Protein AF-A0A940DUI5-F1 (afdb_monomer)

Foldseek 3Di:
DPVVVVVVLVVQLVVLVVLCVCVVVVNHPNVVSVVSNVVSVVVVCVVVPPPPPPPDDDD

Secondary structure (DSSP, 8-state):
--HHHHHHHHHHHHHHHHHHHHHHTTSS-HHHHHHHHHHHHHHHHHHH-----------

Mean predicted aligned error: 6.94 Å

Radius of gyration: 16.24 Å; Cα contacts (8 Å, |Δi|>4): 27; chains: 1; bounding box: 42×14×46 Å

Nearest PDB structures (foldseek):
  7tgh-assembly1_T5  TM=5.471E-01  e=7.183E+00  Tetrahymena thermophila

Sequence (59 aa):
MNGYKLLISIILIAVSFILYILSLLEVFPLLLAVPLLFFTTFITVIMFNNHKRFKGFRS

Structure (mmCIF, N/CA/C/O backbone):
data_AF-A0A940DUI5-F1
#
_entry.id   AF-A0A940DUI5-F1
#
loop_
_atom_site.group_PDB
_atom_site.id
_atom_site.type_symbol
_atom_site.label_atom_id
_atom_site.label_alt_id
_atom_site.label_comp_id
_atom_site.label_asym_id
_atom_site.label_entity_id
_atom_site.label_seq_id
_atom_site.pdbx_PDB_ins_code
_atom_site.Cartn_x
_atom_site.Cartn_y
_atom_site.Cartn_z
_atom_site.occupancy
_atom_site.B_iso_or_equiv
_atom_site.auth_seq_id
_atom_site.auth_comp_id
_atom_site.auth_asym_id
_atom_site.auth_atom_id
_atom_site.pdbx_PDB_model_num
ATOM 1 N N . MET A 1 1 ? -6.633 5.948 19.962 1.00 59.16 1 MET A N 1
ATOM 2 C CA . MET A 1 1 ? -5.946 5.162 18.914 1.00 59.16 1 MET A CA 1
ATOM 3 C C . MET A 1 1 ? -4.466 5.442 19.070 1.00 59.16 1 MET A C 1
ATOM 5 O O . MET A 1 1 ? -4.103 6.609 19.054 1.00 59.16 1 MET A O 1
ATOM 9 N N . ASN A 1 2 ? -3.639 4.436 19.351 1.00 71.06 2 ASN A N 1
ATOM 10 C CA . ASN A 1 2 ? -2.227 4.681 19.647 1.00 71.06 2 ASN A CA 1
ATOM 11 C C . ASN A 1 2 ? -1.533 5.262 18.403 1.00 71.06 2 ASN A C 1
ATOM 13 O O . ASN A 1 2 ? -1.661 4.686 17.322 1.00 71.06 2 ASN A O 1
ATOM 17 N N . GLY A 1 3 ? -0.820 6.385 18.546 1.00 81.31 3 GLY A N 1
ATOM 18 C CA . GLY A 1 3 ? -0.261 7.148 17.418 1.00 81.31 3 GLY A CA 1
ATOM 19 C C . GLY A 1 3 ? 0.647 6.337 16.486 1.00 81.31 3 GLY A C 1
ATOM 20 O O . GLY A 1 3 ? 0.658 6.575 15.282 1.00 81.31 3 GLY A O 1
ATOM 21 N N . TYR A 1 4 ? 1.315 5.298 16.998 1.00 86.06 4 TYR A N 1
ATOM 22 C CA . TYR A 1 4 ? 2.131 4.397 16.178 1.00 86.06 4 TYR A CA 1
ATOM 23 C C . TYR A 1 4 ? 1.320 3.648 15.110 1.00 86.06 4 TYR A C 1
ATOM 25 O O . TYR A 1 4 ? 1.818 3.433 14.010 1.00 86.06 4 TYR A O 1
ATOM 33 N N . LYS A 1 5 ? 0.055 3.287 15.382 1.00 85.00 5 LYS A N 1
ATOM 34 C CA . LYS A 1 5 ? -0.803 2.601 14.397 1.00 85.00 5 LYS A CA 1
ATOM 35 C C . LYS A 1 5 ? -1.120 3.510 13.211 1.00 85.00 5 LYS A C 1
ATOM 37 O O . LYS A 1 5 ? -1.225 3.035 12.083 1.00 85.00 5 LYS A O 1
ATOM 42 N N . LEU A 1 6 ? -1.242 4.812 13.473 1.00 85.06 6 LEU A N 1
ATOM 43 C CA . LEU A 1 6 ? -1.475 5.819 12.443 1.00 85.06 6 LEU A CA 1
ATOM 44 C C . LEU A 1 6 ? -0.255 5.983 11.551 1.00 85.06 6 LEU A C 1
ATOM 46 O O . LEU A 1 6 ? -0.380 5.900 10.334 1.00 85.06 6 LEU A O 1
ATOM 50 N N . LEU A 1 7 ? 0.920 6.137 12.164 1.00 90.81 7 LEU A N 1
ATOM 51 C CA . LEU A 1 7 ? 2.183 6.249 11.438 1.00 90.81 7 LEU A CA 1
ATOM 52 C C . LEU A 1 7 ? 2.426 5.036 10.536 1.00 90.81 7 LEU A C 1
ATOM 54 O O . LEU A 1 7 ? 2.712 5.209 9.356 1.00 90.81 7 LEU A O 1
ATOM 58 N N . ILE A 1 8 ? 2.231 3.819 11.053 1.00 91.25 8 ILE A N 1
ATOM 59 C CA . ILE A 1 8 ? 2.393 2.586 10.267 1.00 91.25 8 ILE A CA 1
ATOM 60 C C . ILE A 1 8 ? 1.417 2.551 9.083 1.00 91.25 8 ILE A C 1
ATOM 62 O O . ILE A 1 8 ? 1.824 2.219 7.974 1.00 91.25 8 ILE A O 1
ATOM 66 N N . SER A 1 9 ? 0.152 2.928 9.292 1.00 90.31 9 SER A N 1
ATOM 67 C CA . SER A 1 9 ? -0.859 2.924 8.223 1.00 90.31 9 SER A CA 1
ATOM 68 C C . SER A 1 9 ? -0.524 3.929 7.115 1.00 90.31 9 SER A C 1
ATOM 70 O O . SER A 1 9 ? -0.629 3.607 5.935 1.00 90.31 9 SER A O 1
ATOM 72 N N . ILE A 1 10 ? -0.054 5.126 7.485 1.00 92.25 10 ILE A N 1
ATOM 73 C CA . ILE A 1 10 ? 0.366 6.164 6.530 1.00 92.25 10 ILE A CA 1
ATOM 74 C C . ILE A 1 10 ? 1.572 5.692 5.712 1.00 92.25 10 ILE A C 1
ATOM 76 O O . ILE A 1 10 ? 1.565 5.814 4.489 1.00 92.25 10 ILE A O 1
ATOM 80 N N . ILE A 1 11 ? 2.581 5.114 6.370 1.00 95.19 11 ILE A N 1
ATOM 81 C CA . ILE A 1 11 ? 3.768 4.572 5.694 1.00 95.19 11 ILE A CA 1
ATOM 82 C C . ILE A 1 11 ? 3.363 3.458 4.720 1.00 95.19 11 ILE A C 1
ATOM 84 O O . ILE A 1 11 ? 3.819 3.438 3.580 1.00 95.19 11 ILE A O 1
ATOM 88 N N . LEU A 1 12 ? 2.468 2.559 5.135 1.00 94.50 12 LEU A N 1
ATOM 89 C CA . LEU A 1 12 ? 2.018 1.438 4.311 1.00 94.50 12 LEU A CA 1
ATOM 90 C C . LEU A 1 12 ? 1.248 1.895 3.059 1.00 94.50 12 LEU A C 1
ATOM 92 O O . LEU A 1 12 ? 1.453 1.346 1.973 1.00 94.50 12 LEU A O 1
ATOM 96 N N . ILE A 1 13 ? 0.403 2.923 3.194 1.00 94.94 13 ILE A N 1
ATOM 97 C CA . ILE A 1 13 ? -0.279 3.555 2.055 1.00 94.94 13 ILE A CA 1
ATOM 98 C C . ILE A 1 13 ? 0.741 4.218 1.128 1.00 94.94 13 ILE A C 1
ATOM 100 O O . ILE A 1 13 ? 0.669 4.019 -0.083 1.00 94.94 13 ILE A O 1
ATOM 104 N N . ALA A 1 14 ? 1.706 4.964 1.674 1.00 96.44 14 ALA A N 1
ATOM 105 C CA . ALA A 1 14 ? 2.721 5.648 0.875 1.00 96.44 14 ALA A CA 1
ATOM 106 C C . ALA A 1 14 ? 3.555 4.659 0.043 1.00 96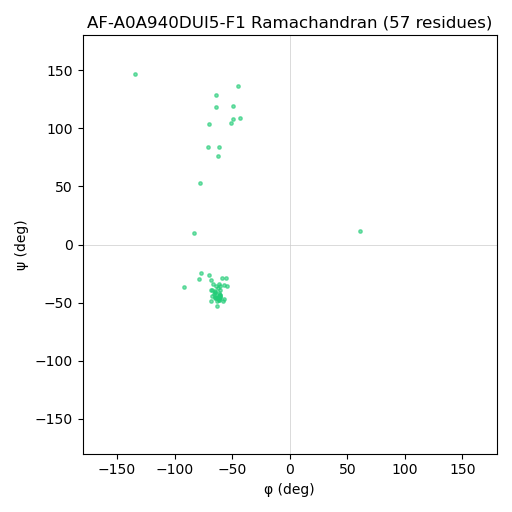.44 14 ALA A C 1
ATOM 108 O O . ALA A 1 14 ? 3.736 4.863 -1.156 1.00 96.44 14 ALA A O 1
ATOM 109 N N . VAL A 1 15 ? 3.993 3.549 0.643 1.00 96.31 15 VAL A N 1
ATOM 110 C CA . VAL A 1 15 ? 4.730 2.490 -0.066 1.00 96.31 15 VAL A CA 1
ATOM 111 C C . VAL A 1 15 ? 3.869 1.847 -1.156 1.00 96.31 15 VAL A C 1
ATOM 113 O O . VAL A 1 15 ? 4.330 1.684 -2.285 1.00 96.31 15 VAL A O 1
ATOM 116 N N . SER A 1 16 ? 2.607 1.528 -0.859 1.00 96.06 16 SER A N 1
ATOM 117 C CA . SER A 1 16 ? 1.693 0.931 -1.846 1.00 96.06 16 SER A CA 1
ATOM 118 C C . SER A 1 16 ? 1.398 1.875 -3.012 1.00 96.06 16 SER A C 1
ATOM 120 O O . SER A 1 16 ? 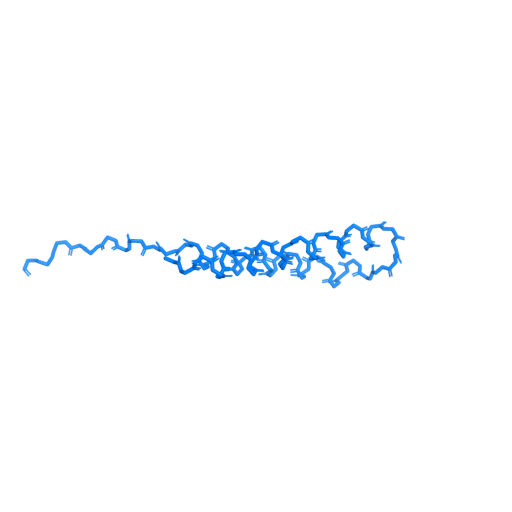1.304 1.436 -4.155 1.00 96.06 16 SER A O 1
ATOM 122 N N . PHE A 1 17 ? 1.308 3.178 -2.742 1.00 96.12 17 PHE A N 1
ATOM 123 C CA . PHE A 1 17 ? 1.142 4.210 -3.761 1.00 96.12 17 PHE A CA 1
ATOM 124 C C . PHE A 1 17 ? 2.365 4.323 -4.677 1.00 96.12 17 PHE A C 1
ATOM 126 O O . PHE A 1 17 ? 2.213 4.389 -5.895 1.00 96.12 17 PHE A O 1
ATOM 133 N N . ILE A 1 18 ? 3.575 4.265 -4.115 1.00 96.38 18 ILE A N 1
ATOM 134 C CA . ILE A 1 18 ? 4.815 4.238 -4.903 1.00 96.38 18 ILE A CA 1
ATOM 135 C C . ILE A 1 18 ? 4.845 2.996 -5.802 1.00 96.38 18 ILE A C 1
AT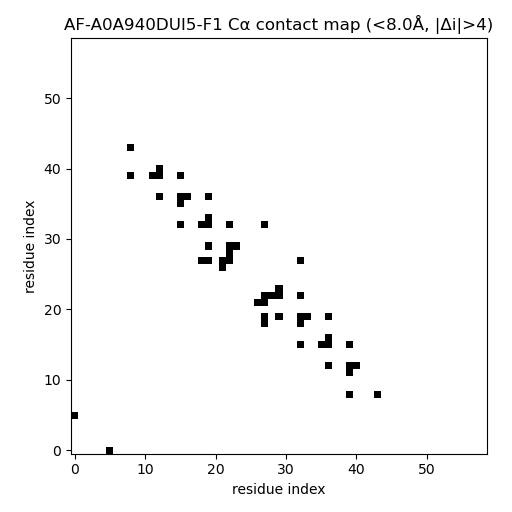OM 137 O O . ILE A 1 18 ? 5.088 3.123 -6.998 1.00 96.38 18 ILE A O 1
ATOM 141 N N . LEU A 1 19 ? 4.539 1.810 -5.266 1.00 95.25 19 LEU A N 1
ATOM 142 C CA . LEU A 1 19 ? 4.482 0.572 -6.057 1.00 95.25 19 LEU A CA 1
ATOM 143 C C . LEU A 1 19 ? 3.438 0.639 -7.178 1.00 95.25 19 LEU A C 1
ATOM 145 O O . LEU A 1 19 ? 3.672 0.125 -8.270 1.00 95.25 19 LEU A O 1
ATOM 149 N N . TYR A 1 20 ? 2.312 1.307 -6.934 1.00 96.38 20 TYR A N 1
ATOM 150 C CA . TYR A 1 20 ? 1.316 1.566 -7.966 1.00 96.38 20 TYR A CA 1
ATOM 151 C C . TYR A 1 20 ? 1.842 2.473 -9.073 1.00 96.38 20 TYR A C 1
ATOM 153 O O . TYR A 1 20 ? 1.700 2.116 -10.242 1.00 96.38 20 TYR A O 1
ATOM 161 N N . ILE A 1 21 ? 2.523 3.570 -8.730 1.00 96.25 21 ILE A N 1
ATOM 162 C CA . ILE A 1 21 ? 3.197 4.413 -9.725 1.00 96.25 21 ILE A CA 1
ATOM 163 C C . ILE A 1 21 ? 4.209 3.583 -10.516 1.00 96.25 21 ILE A C 1
ATOM 165 O O . ILE A 1 21 ? 4.157 3.596 -11.738 1.00 96.25 21 ILE A O 1
ATOM 169 N N . LEU A 1 22 ? 5.065 2.794 -9.859 1.00 96.31 22 LEU A N 1
ATOM 170 C CA . LEU A 1 22 ? 6.011 1.908 -10.551 1.00 96.31 22 LEU A CA 1
ATOM 171 C C . LEU A 1 22 ? 5.303 0.933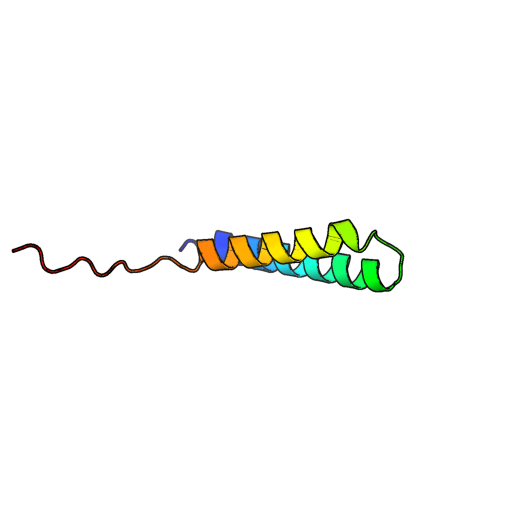 -11.502 1.00 96.31 22 LEU A C 1
ATOM 173 O O . LEU A 1 22 ? 5.828 0.637 -12.572 1.00 96.31 22 LEU A O 1
ATOM 177 N N . SER A 1 23 ? 4.104 0.466 -11.146 1.00 96.44 23 SER A N 1
ATOM 178 C CA . SER A 1 23 ? 3.324 -0.402 -12.027 1.00 96.44 23 SER A CA 1
ATOM 179 C C . SER A 1 23 ? 2.803 0.297 -13.281 1.00 96.44 23 SER A C 1
ATOM 181 O O . SER A 1 23 ? 2.701 -0.332 -14.329 1.00 96.44 23 SER A O 1
ATOM 183 N N . LEU A 1 24 ? 2.537 1.605 -13.200 1.00 95.00 24 LEU A N 1
ATOM 184 C CA . LEU A 1 24 ? 2.169 2.421 -14.359 1.00 95.00 24 LEU A CA 1
ATOM 185 C C . LEU A 1 24 ? 3.350 2.623 -15.316 1.00 95.00 24 LEU A C 1
ATOM 187 O O . LEU A 1 24 ? 3.131 2.811 -16.507 1.00 95.00 24 LEU A O 1
ATOM 191 N N . LEU A 1 25 ? 4.586 2.562 -14.810 1.00 96.94 25 LEU A N 1
ATOM 192 C CA . LEU A 1 25 ? 5.804 2.557 -15.627 1.00 96.94 25 LEU A CA 1
ATOM 193 C C . L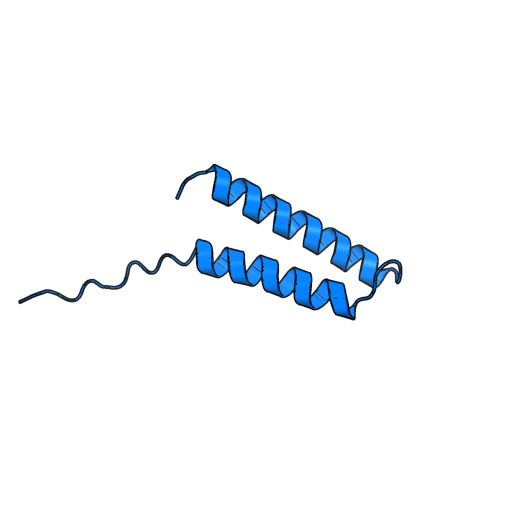EU A 1 25 ? 6.160 1.154 -16.159 1.00 96.94 25 LEU A C 1
ATOM 195 O O . LEU A 1 25 ? 7.269 0.960 -16.644 1.00 96.94 25 LEU A O 1
ATOM 199 N N . GLU A 1 26 ? 5.269 0.167 -16.017 1.00 92.56 26 GLU A N 1
ATOM 200 C CA . GLU A 1 26 ? 5.498 -1.242 -16.386 1.00 92.56 26 GLU A CA 1
ATOM 201 C C . GLU A 1 26 ? 6.657 -1.924 -15.624 1.00 92.56 26 GLU A C 1
ATOM 203 O O . GLU A 1 26 ? 7.045 -3.048 -15.937 1.00 92.56 26 GLU A O 1
ATOM 208 N N . VAL A 1 27 ? 7.183 -1.293 -14.566 1.00 94.56 27 VAL A N 1
ATOM 209 C CA . VAL A 1 27 ? 8.262 -1.841 -13.716 1.00 94.56 27 VAL A CA 1
ATOM 210 C C . VAL A 1 27 ? 7.726 -2.900 -12.745 1.00 94.56 27 VAL A C 1
ATOM 212 O O . VAL A 1 27 ? 8.460 -3.775 -12.288 1.00 94.56 27 VAL A O 1
ATOM 215 N N . PHE A 1 28 ? 6.436 -2.831 -12.415 1.00 93.50 28 PHE A N 1
ATOM 216 C CA . PHE A 1 28 ? 5.762 -3.746 -11.499 1.00 93.50 28 PHE A CA 1
ATOM 217 C C . PHE A 1 28 ? 4.415 -4.194 -12.091 1.00 93.50 28 PHE A C 1
ATOM 219 O O . PHE A 1 28 ? 3.757 -3.411 -12.771 1.00 93.50 28 PHE A O 1
ATOM 226 N N . PRO A 1 29 ? 3.946 -5.430 -11.855 1.00 93.94 29 PRO A N 1
ATOM 227 C CA . PRO A 1 29 ? 2.657 -5.872 -12.374 1.00 93.94 29 PRO A CA 1
ATOM 228 C C . PRO A 1 29 ? 1.498 -5.067 -11.770 1.00 93.94 29 PRO A C 1
ATOM 230 O O . PRO A 1 29 ? 1.220 -5.137 -10.568 1.00 93.94 29 PRO A O 1
ATOM 233 N N . LEU A 1 30 ? 0.762 -4.363 -12.633 1.00 93.50 30 LEU A N 1
ATOM 234 C CA . LEU A 1 30 ? -0.421 -3.574 -12.266 1.00 93.50 30 LEU A CA 1
ATOM 235 C C . LEU A 1 30 ? -1.472 -4.414 -11.519 1.00 93.50 30 LEU A C 1
ATOM 237 O O . LEU A 1 30 ? -2.084 -3.946 -10.559 1.00 93.50 30 LEU A O 1
ATOM 241 N N . LEU A 1 31 ? -1.603 -5.691 -11.899 1.00 94.38 31 LEU A N 1
ATOM 242 C CA . LEU A 1 31 ? -2.500 -6.656 -11.261 1.00 94.38 31 LEU A CA 1
ATOM 243 C C . LEU A 1 31 ? -2.204 -6.863 -9.770 1.00 94.38 31 LEU A C 1
ATOM 245 O O . LEU A 1 31 ? -3.123 -7.178 -9.026 1.00 94.38 31 LEU A O 1
ATOM 249 N N . LEU A 1 32 ? -0.956 -6.693 -9.320 1.00 94.25 32 LEU A N 1
ATOM 250 C CA . LEU A 1 32 ? -0.600 -6.801 -7.902 1.00 94.25 32 LEU A CA 1
ATOM 251 C C . LEU A 1 32 ? -0.672 -5.448 -7.193 1.00 94.25 32 LEU A C 1
ATOM 253 O O . LEU A 1 32 ? -1.095 -5.384 -6.038 1.00 94.25 32 LEU A O 1
ATOM 257 N N . ALA A 1 33 ? -0.293 -4.365 -7.872 1.00 95.00 33 ALA A N 1
ATOM 258 C CA . ALA A 1 33 ? -0.279 -3.042 -7.261 1.00 95.00 33 ALA A CA 1
ATOM 259 C C . ALA A 1 33 ? -1.682 -2.521 -6.934 1.00 95.00 33 ALA A C 1
ATOM 261 O O . ALA A 1 33 ? -1.879 -1.932 -5.871 1.00 95.00 33 ALA A O 1
ATOM 262 N N . VAL A 1 34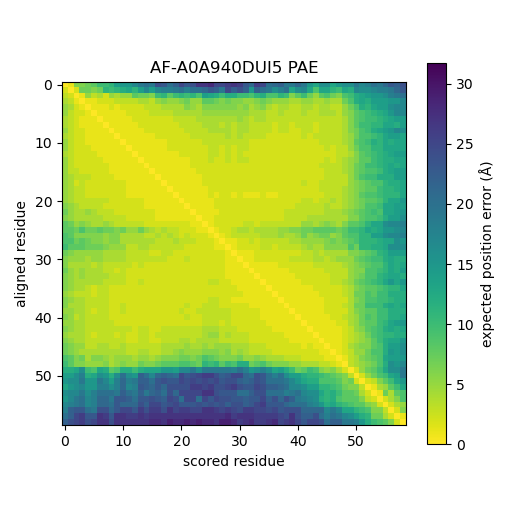 ? -2.661 -2.758 -7.812 1.00 94.94 34 VAL A N 1
ATOM 263 C CA . VAL A 1 34 ? -4.042 -2.294 -7.607 1.00 94.94 34 VAL A CA 1
ATOM 264 C C . VAL A 1 34 ? -4.682 -2.938 -6.367 1.00 94.94 34 VAL A C 1
ATOM 266 O O . VAL A 1 34 ? -5.126 -2.191 -5.489 1.00 94.94 34 VAL A O 1
ATOM 269 N N . PRO A 1 35 ? -4.693 -4.279 -6.204 1.00 95.69 35 PRO A N 1
ATOM 270 C CA . PRO A 1 35 ? -5.186 -4.905 -4.982 1.00 95.69 35 PRO A CA 1
ATOM 271 C C . PRO A 1 35 ? -4.397 -4.475 -3.753 1.00 95.69 35 PRO A C 1
ATOM 273 O O . PRO A 1 35 ? -5.002 -4.242 -2.714 1.00 95.69 35 PRO A O 1
ATOM 276 N N . LEU A 1 36 ? -3.072 -4.333 -3.848 1.00 95.00 36 LEU A N 1
ATOM 277 C CA . LEU A 1 36 ? -2.245 -3.924 -2.713 1.00 95.00 36 LEU A CA 1
ATOM 278 C C . LEU A 1 36 ? -2.628 -2.522 -2.211 1.00 95.00 36 LEU A C 1
ATOM 280 O O . LEU A 1 36 ? -2.831 -2.317 -1.012 1.00 95.00 36 LEU A O 1
ATOM 284 N N . LEU A 1 37 ? -2.796 -1.567 -3.124 1.00 95.19 37 LEU A N 1
ATOM 285 C CA . LEU A 1 37 ? -3.230 -0.209 -2.802 1.00 95.19 37 LEU A CA 1
ATOM 286 C C . LEU A 1 37 ? -4.658 -0.191 -2.241 1.00 95.19 37 LEU A C 1
ATOM 288 O O . LEU A 1 37 ? -4.933 0.488 -1.249 1.00 95.19 37 LEU A O 1
ATOM 292 N N . PHE A 1 38 ? -5.559 -0.9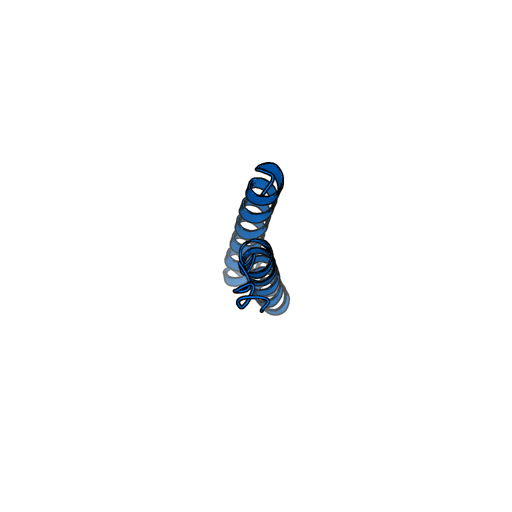86 -2.815 1.00 96.00 38 PHE A N 1
ATOM 293 C CA . PHE A 1 38 ? -6.918 -1.132 -2.305 1.00 96.00 38 PHE A CA 1
ATOM 294 C C . PHE A 1 38 ? -6.952 -1.746 -0.897 1.00 96.00 38 PHE A C 1
ATOM 296 O O . PHE A 1 38 ? -7.580 -1.193 0.000 1.00 96.00 38 PHE A O 1
ATOM 303 N N . PHE A 1 39 ? -6.245 -2.850 -0.654 1.00 96.06 39 PHE A N 1
ATOM 304 C CA . PHE A 1 39 ? -6.222 -3.511 0.653 1.00 96.06 39 PHE A CA 1
ATOM 305 C C . PHE A 1 39 ? -5.653 -2.607 1.743 1.00 96.06 39 PHE A C 1
ATOM 307 O O . PHE A 1 39 ? -6.209 -2.529 2.838 1.00 96.06 39 PHE A O 1
ATOM 314 N N . THR A 1 40 ? -4.561 -1.903 1.457 1.00 94.44 40 THR A N 1
ATOM 315 C CA . THR A 1 40 ? -3.907 -1.030 2.441 1.00 94.44 40 THR A CA 1
ATOM 316 C C . THR A 1 40 ? -4.761 0.186 2.789 1.00 94.44 40 THR A C 1
ATOM 318 O O . THR A 1 40 ? -4.885 0.534 3.968 1.00 94.44 40 THR A O 1
ATOM 321 N N . THR A 1 41 ? -5.436 0.782 1.805 1.00 93.25 41 THR A N 1
ATOM 322 C CA . THR A 1 41 ? -6.414 1.854 2.045 1.00 93.25 41 THR A CA 1
ATOM 323 C C . THR A 1 41 ? -7.656 1.335 2.777 1.00 93.25 41 THR A C 1
ATOM 325 O O . THR A 1 41 ? -8.061 1.930 3.773 1.00 93.25 41 THR A O 1
ATOM 328 N N . PHE A 1 42 ? -8.204 0.183 2.386 1.00 94.06 42 PHE A N 1
ATOM 329 C CA . PHE A 1 42 ? -9.368 -0.440 3.025 1.00 94.06 42 PHE A CA 1
ATOM 330 C C . PHE A 1 42 ? -9.126 -0.800 4.497 1.00 94.06 42 PHE A C 1
ATOM 332 O O . PHE A 1 42 ? -9.922 -0.439 5.366 1.00 94.06 42 PHE A O 1
ATOM 339 N N . ILE A 1 43 ? -7.999 -1.449 4.804 1.00 90.00 43 ILE A N 1
ATOM 340 C CA . ILE A 1 43 ? -7.605 -1.777 6.183 1.00 90.00 43 ILE A CA 1
ATOM 341 C C . ILE A 1 43 ? -7.430 -0.498 7.003 1.00 90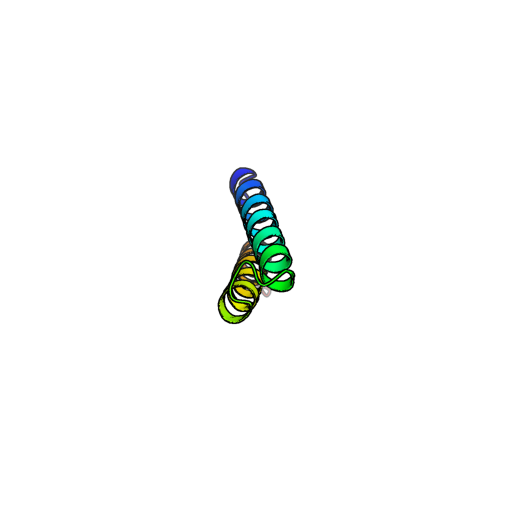.00 43 ILE A C 1
ATOM 343 O O . ILE A 1 43 ? -7.877 -0.440 8.149 1.00 90.00 43 ILE A O 1
ATOM 347 N N . THR A 1 44 ? -6.824 0.539 6.420 1.00 90.19 44 THR A N 1
ATOM 348 C CA . THR A 1 44 ? -6.658 1.831 7.096 1.00 90.19 44 THR A CA 1
ATOM 349 C C . THR A 1 44 ? -8.010 2.451 7.428 1.00 90.19 44 THR A C 1
ATOM 351 O O . THR A 1 44 ? -8.218 2.879 8.565 1.00 90.19 44 THR A O 1
ATOM 354 N N . VAL A 1 45 ? -8.952 2.442 6.481 1.00 88.88 45 VAL A N 1
ATOM 355 C CA . VAL A 1 45 ? -10.314 2.935 6.705 1.00 88.88 45 VAL A CA 1
ATOM 356 C C . VAL A 1 45 ? -11.003 2.128 7.799 1.00 88.88 45 VAL A C 1
ATOM 358 O O . VAL A 1 45 ? -11.545 2.739 8.707 1.00 88.88 45 VAL A O 1
ATOM 361 N N . ILE A 1 46 ? -10.931 0.793 7.801 1.00 87.38 46 ILE A N 1
ATOM 362 C CA . ILE A 1 46 ? -11.523 -0.038 8.868 1.00 87.38 46 ILE A CA 1
ATOM 363 C C . ILE A 1 46 ? -10.907 0.270 10.236 1.00 87.38 46 ILE A C 1
ATOM 365 O O . ILE A 1 46 ? -11.631 0.414 11.220 1.00 87.38 46 ILE A O 1
ATOM 369 N N . MET A 1 47 ? -9.580 0.388 10.309 1.00 82.25 47 MET A N 1
ATOM 370 C CA . MET A 1 47 ? -8.869 0.710 11.550 1.00 82.25 47 MET A CA 1
ATOM 371 C C . MET A 1 47 ? -9.267 2.084 12.099 1.00 82.25 47 MET A C 1
ATOM 373 O O . MET A 1 47 ? -9.380 2.252 13.315 1.00 82.25 47 MET A O 1
ATOM 377 N N . PHE A 1 48 ? -9.488 3.061 11.217 1.00 80.12 48 PHE A N 1
ATOM 378 C CA . PHE A 1 48 ? -9.964 4.394 11.590 1.00 80.12 48 PHE A CA 1
ATOM 379 C C . PHE A 1 48 ? -11.457 4.458 11.864 1.00 80.12 48 PHE A C 1
ATOM 381 O O . PHE A 1 48 ? -11.897 5.250 12.700 1.00 80.12 48 PHE A O 1
ATOM 388 N N . ASN A 1 49 ? -12.225 3.606 11.200 1.00 80.25 49 ASN A N 1
ATOM 389 C CA . ASN A 1 49 ? -13.659 3.469 11.340 1.00 80.25 49 ASN A CA 1
ATOM 390 C C . ASN A 1 49 ? -13.999 2.679 12.613 1.00 80.25 49 ASN A C 1
ATOM 39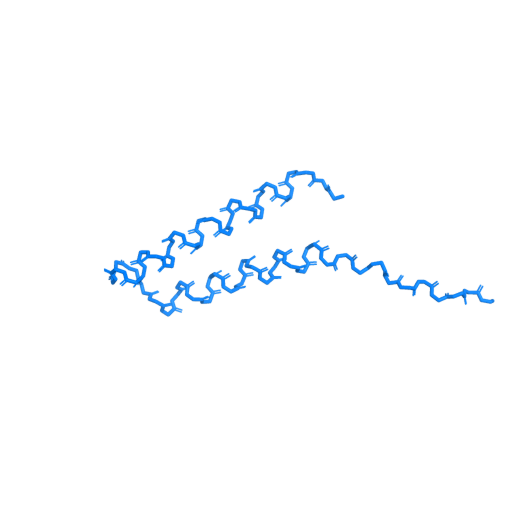2 O O . ASN A 1 49 ? -14.761 1.711 12.604 1.00 80.25 49 ASN A O 1
ATOM 396 N N . ASN A 1 50 ? -13.451 3.133 13.745 1.00 65.56 50 ASN A N 1
ATOM 397 C CA . ASN A 1 50 ? -14.022 2.880 15.056 1.00 65.56 50 ASN A CA 1
ATOM 398 C C . ASN A 1 50 ? -15.406 3.524 15.062 1.00 65.56 50 ASN A C 1
ATOM 400 O O . ASN A 1 50 ? -15.573 4.661 15.511 1.00 65.56 50 ASN A O 1
ATOM 404 N N . HIS A 1 51 ? -16.402 2.798 14.552 1.00 62.75 51 HIS A N 1
ATOM 405 C CA . HIS A 1 51 ? -17.795 3.113 14.784 1.00 62.75 51 HIS A CA 1
ATOM 406 C C . HIS A 1 51 ? -17.927 3.315 16.292 1.00 62.75 51 HIS A C 1
ATOM 408 O O . HIS A 1 51 ? -17.891 2.354 17.068 1.00 62.75 51 HIS A O 1
ATOM 414 N N . LYS A 1 52 ? -18.114 4.568 16.723 1.00 60.41 52 LYS A N 1
ATOM 415 C CA . LYS A 1 52 ? -18.847 4.850 17.951 1.00 60.41 52 LYS A CA 1
ATOM 416 C C . LYS A 1 52 ? -20.247 4.314 17.688 1.00 60.41 52 LYS A C 1
ATOM 418 O O . LYS A 1 52 ? -21.142 5.068 17.323 1.00 60.41 52 LYS A O 1
ATOM 423 N N . ARG A 1 53 ? -20.401 2.982 17.749 1.00 64.94 53 ARG A N 1
ATOM 424 C CA . ARG A 1 53 ? -21.688 2.305 17.669 1.00 64.94 53 ARG A CA 1
ATOM 425 C C . ARG A 1 53 ? -22.540 3.056 18.663 1.00 64.94 53 ARG A C 1
ATOM 427 O O . ARG A 1 53 ? -22.159 3.144 19.832 1.00 64.94 53 ARG A O 1
ATOM 434 N N . PHE A 1 54 ? -23.614 3.659 18.168 1.00 67.12 54 PHE A N 1
ATOM 435 C CA . PHE A 1 54 ? -24.631 4.250 19.007 1.00 67.12 54 PHE A CA 1
ATOM 436 C C . PHE A 1 54 ? -25.001 3.156 20.006 1.00 67.12 54 PHE A C 1
ATOM 438 O O . PHE A 1 54 ? -25.574 2.128 19.638 1.00 67.12 54 PHE A O 1
ATOM 445 N N . LYS A 1 55 ? -24.527 3.296 21.247 1.00 65.06 55 LYS A N 1
ATOM 446 C CA . LYS A 1 55 ? -24.950 2.448 22.351 1.00 65.06 55 LYS A CA 1
ATOM 447 C C . LYS A 1 55 ? -26.375 2.911 22.591 1.00 65.06 55 LYS A C 1
ATOM 449 O O . LYS A 1 55 ? -26.571 3.848 23.354 1.00 65.06 55 LYS A O 1
ATOM 454 N N . GLY A 1 56 ? -27.322 2.368 21.823 1.00 73.62 56 GLY A N 1
ATOM 455 C CA . GLY A 1 56 ? -28.737 2.668 21.994 1.00 73.62 56 GLY A CA 1
ATOM 456 C C . GLY A 1 56 ? -29.061 2.626 23.481 1.00 73.62 56 GLY A C 1
ATOM 457 O O . GLY A 1 56 ? -28.525 1.772 24.193 1.00 73.62 56 GLY A O 1
ATOM 458 N N . PHE A 1 57 ? -29.833 3.613 23.933 1.00 71.31 57 PHE A N 1
ATOM 459 C CA . PHE A 1 57 ? -30.249 3.775 25.318 1.00 71.31 57 PHE A CA 1
ATOM 460 C C . PHE A 1 57 ? -30.659 2.411 25.887 1.00 71.31 57 PHE A C 1
ATOM 462 O O . PHE A 1 57 ? -31.663 1.839 25.468 1.00 71.31 57 PHE A O 1
ATOM 469 N N . ARG A 1 58 ? -29.841 1.849 26.788 1.00 58.53 58 ARG A N 1
ATOM 470 C CA . ARG A 1 58 ? -30.271 0.714 27.605 1.00 58.53 58 ARG A CA 1
ATOM 471 C C . ARG A 1 58 ? -31.301 1.274 28.584 1.00 58.53 58 ARG A C 1
ATOM 473 O O . ARG A 1 58 ? -30.913 1.999 29.497 1.00 58.53 58 ARG A O 1
ATOM 480 N N . SER A 1 59 ? -32.575 1.005 28.297 1.00 56.97 59 SER A N 1
ATOM 481 C CA . SER A 1 59 ? -33.666 1.016 29.275 1.00 56.97 59 SER A CA 1
ATOM 482 C C . SER A 1 59 ? -33.559 -0.189 30.199 1.00 56.97 59 SER A C 1
ATOM 484 O O . SER A 1 59 ? -32.927 -1.192 29.790 1.00 56.97 59 SER A O 1
#

Solvent-accessible surface area (backbone atoms only — not comparable to full-atom values): 3449 Å² total; per-residue (Å²): 130,68,67,66,62,52,54,52,46,53,52,50,40,52,52,29,50,50,46,33,54,40,16,75,72,69,76,34,64,51,83,55,24,54,56,47,37,49,50,46,49,50,52,44,50,56,71,68,57,66,70,79,65,79,76,67,84,82,127

pLDDT: mean 86.82, std 12.14, range [56.97, 96.94]